Protein AF-D0LFF9-F1 (afdb_monomer)

Radius of gyration: 27.13 Å; Cα contacts (8 Å, |Δi|>4): 9; chains: 1; bounding box: 67×52×48 Å

Mean predicted aligned error: 18.94 Å

Structure (mmCIF, N/CA/C/O backbone):
data_AF-D0LFF9-F1
#
_entry.id   AF-D0LFF9-F1
#
loop_
_atom_site.group_PDB
_atom_site.id
_atom_site.type_symbol
_atom_site.label_atom_id
_atom_site.label_alt_id
_atom_site.label_comp_id
_atom_site.label_asym_id
_atom_site.label_entity_id
_atom_site.label_seq_id
_atom_site.pdbx_PDB_ins_code
_atom_site.Cartn_x
_atom_site.Cartn_y
_atom_site.Cartn_z
_atom_site.occupancy
_atom_site.B_iso_or_equiv
_atom_site.auth_seq_id
_atom_site.auth_comp_id
_atom_site.auth_asym_id
_atom_site.auth_atom_id
_atom_site.pdbx_PDB_model_num
ATOM 1 N N . MET A 1 1 ? 49.730 42.511 -8.250 1.00 35.50 1 MET A N 1
ATOM 2 C CA . MET A 1 1 ? 48.720 42.450 -9.324 1.00 35.50 1 MET A CA 1
ATOM 3 C C . MET A 1 1 ? 47.960 41.158 -9.109 1.00 35.50 1 MET A C 1
ATOM 5 O O . MET A 1 1 ? 48.581 40.111 -9.190 1.00 35.50 1 MET A O 1
ATOM 9 N N . THR A 1 2 ? 46.701 41.236 -8.688 1.00 40.62 2 THR A N 1
ATOM 10 C CA . THR A 1 2 ? 45.893 40.065 -8.317 1.00 40.62 2 THR A CA 1
ATOM 11 C C . THR A 1 2 ? 45.046 39.683 -9.522 1.00 40.62 2 THR A C 1
ATOM 13 O O . THR A 1 2 ? 44.308 40.519 -10.039 1.00 40.62 2 THR A O 1
ATOM 16 N N . GLU A 1 3 ? 45.219 38.463 -10.015 1.00 56.97 3 GLU A N 1
ATOM 17 C CA . GLU A 1 3 ? 44.497 37.936 -11.170 1.00 56.97 3 GLU A CA 1
ATOM 18 C C . GLU A 1 3 ? 43.069 37.531 -10.774 1.00 56.97 3 GLU A C 1
ATOM 20 O O . GLU A 1 3 ? 42.855 36.769 -9.832 1.00 56.97 3 GLU A O 1
ATOM 25 N N . ASN A 1 4 ? 42.080 38.091 -11.473 1.00 53.22 4 ASN A N 1
ATOM 26 C CA . ASN A 1 4 ? 40.673 37.733 -11.320 1.00 53.22 4 ASN A CA 1
ATOM 27 C C . ASN A 1 4 ? 40.415 36.443 -12.104 1.00 53.22 4 ASN A C 1
ATOM 29 O O . ASN A 1 4 ? 40.501 36.436 -13.331 1.00 53.22 4 ASN A O 1
ATOM 33 N N . ILE A 1 5 ? 40.094 35.355 -11.406 1.00 61.19 5 ILE A N 1
ATOM 34 C CA . ILE A 1 5 ? 39.651 34.110 -12.037 1.00 61.19 5 ILE A CA 1
ATOM 35 C C . ILE A 1 5 ? 38.173 34.279 -12.400 1.00 61.19 5 ILE A C 1
ATOM 37 O O . ILE A 1 5 ? 37.304 34.276 -11.528 1.00 61.19 5 ILE A O 1
ATOM 41 N N . ASP A 1 6 ? 37.902 34.456 -13.691 1.00 59.19 6 ASP A N 1
ATOM 42 C CA . ASP A 1 6 ? 36.552 34.526 -14.248 1.00 59.19 6 ASP A CA 1
ATOM 43 C C . ASP A 1 6 ? 35.811 33.185 -14.035 1.00 59.19 6 ASP A C 1
ATOM 45 O O . ASP A 1 6 ? 36.287 32.141 -14.493 1.00 59.19 6 ASP A O 1
ATOM 49 N N . PRO A 1 7 ? 34.623 33.160 -13.400 1.00 56.88 7 PRO A N 1
ATOM 50 C CA . PRO A 1 7 ? 33.868 31.927 -13.138 1.00 56.88 7 PRO A CA 1
ATOM 51 C C . PRO A 1 7 ? 33.238 31.301 -14.400 1.00 56.88 7 PRO A C 1
ATOM 53 O O . PRO A 1 7 ? 32.574 30.269 -14.315 1.00 56.88 7 PRO A O 1
ATOM 56 N N . ALA A 1 8 ? 33.418 31.916 -15.573 1.00 59.62 8 ALA A N 1
ATOM 57 C CA . ALA A 1 8 ? 32.791 31.507 -16.830 1.00 59.62 8 ALA A CA 1
ATOM 58 C C . ALA A 1 8 ? 33.524 30.370 -17.570 1.00 59.62 8 ALA A C 1
ATOM 60 O O . ALA A 1 8 ? 32.973 29.796 -18.512 1.00 59.62 8 ALA A O 1
ATOM 61 N N . VAL A 1 9 ? 34.744 30.006 -17.164 1.00 63.50 9 VAL A N 1
ATOM 62 C CA . VAL A 1 9 ? 35.514 28.949 -17.836 1.00 63.50 9 VAL A CA 1
ATOM 63 C C . VAL A 1 9 ? 35.237 27.605 -17.165 1.00 63.50 9 VAL A C 1
ATOM 65 O O . VAL A 1 9 ? 35.950 27.166 -16.267 1.00 63.50 9 VAL A O 1
ATOM 68 N N . SER A 1 10 ? 34.177 26.925 -17.607 1.00 62.31 10 SER A N 1
ATOM 69 C CA . SER A 1 10 ? 34.005 25.508 -17.272 1.00 62.31 10 SER A CA 1
ATOM 70 C C . SER A 1 10 ? 35.142 24.692 -17.905 1.00 62.31 10 SER A C 1
ATOM 72 O O . SER A 1 10 ? 35.402 24.861 -19.101 1.00 62.31 10 SER A O 1
ATOM 74 N N . PRO A 1 11 ? 35.817 23.799 -17.157 1.00 70.12 11 PRO A N 1
ATOM 75 C CA . PRO A 1 11 ? 36.840 22.932 -17.729 1.00 70.12 11 PRO A CA 1
ATOM 76 C C . PRO A 1 11 ? 36.246 22.069 -18.856 1.00 70.12 11 PRO A C 1
ATOM 78 O O . PRO A 1 11 ? 35.056 21.730 -18.810 1.00 70.12 11 PRO A O 1
ATOM 81 N N . PRO A 1 12 ? 37.043 21.695 -19.874 1.00 71.31 12 PRO A N 1
ATOM 82 C CA . PRO A 1 12 ? 36.555 20.893 -20.987 1.00 71.31 12 PRO A CA 1
ATOM 83 C C . PRO A 1 12 ? 35.971 19.574 -20.469 1.00 71.31 12 PRO A C 1
ATOM 85 O O . PRO A 1 12 ? 36.666 18.730 -19.904 1.00 71.31 12 PRO A O 1
ATOM 88 N N . SER A 1 13 ? 34.662 19.397 -20.654 1.00 73.62 13 SER A N 1
ATOM 89 C CA . SER A 1 13 ? 33.973 18.155 -20.316 1.00 73.62 13 SER A CA 1
ATOM 90 C C . SER A 1 13 ? 34.377 17.085 -21.328 1.00 73.62 13 SER A C 1
ATOM 92 O O . SER A 1 13 ? 33.984 17.144 -22.494 1.00 73.62 13 SER A O 1
ATOM 94 N N . ASN A 1 14 ? 35.164 16.098 -20.892 1.00 76.19 14 ASN A N 1
ATOM 95 C CA . ASN A 1 14 ? 35.464 14.919 -21.699 1.00 76.19 14 ASN A CA 1
ATOM 96 C C . ASN A 1 14 ? 34.207 14.040 -21.796 1.00 76.19 14 ASN A C 1
ATOM 98 O O . ASN A 1 14 ? 33.965 13.157 -20.969 1.00 76.19 14 ASN A O 1
ATOM 102 N N . ARG A 1 15 ? 33.362 14.326 -22.788 1.00 73.44 15 ARG A N 1
ATOM 103 C CA . ARG A 1 15 ? 32.165 13.537 -23.083 1.00 73.44 15 ARG A CA 1
ATOM 104 C C . ARG A 1 15 ? 32.562 12.300 -23.880 1.00 73.44 15 ARG A C 1
ATOM 106 O O . ARG A 1 15 ? 32.580 12.316 -25.106 1.00 73.44 15 ARG A O 1
ATOM 113 N N . VAL A 1 16 ? 32.848 11.211 -23.176 1.00 80.12 16 VAL A N 1
ATOM 114 C CA . VAL A 1 16 ? 33.034 9.900 -23.806 1.00 80.12 16 VAL A CA 1
ATOM 115 C C . VAL A 1 16 ? 31.662 9.299 -24.096 1.00 80.12 16 VAL A C 1
ATOM 117 O O . VAL A 1 16 ? 30.850 9.103 -23.191 1.00 80.12 16 VAL A O 1
ATOM 120 N N . ALA A 1 17 ? 31.393 9.000 -25.368 1.00 75.62 17 ALA A N 1
ATOM 121 C CA . ALA A 1 17 ? 30.187 8.280 -25.751 1.00 75.62 17 ALA A CA 1
ATOM 122 C C . ALA A 1 17 ? 30.181 6.889 -25.079 1.00 75.62 17 ALA A C 1
ATOM 124 O O . ALA A 1 17 ? 31.169 6.157 -25.195 1.00 75.62 17 ALA A O 1
ATOM 125 N N . PRO A 1 18 ? 29.094 6.487 -24.395 1.00 73.50 18 PRO A N 1
ATOM 126 C CA . PRO A 1 18 ? 29.021 5.167 -23.783 1.00 73.50 18 PRO A CA 1
ATOM 127 C C . PRO A 1 18 ? 29.169 4.074 -24.844 1.00 73.50 18 PRO A C 1
ATOM 129 O O . PRO A 1 18 ? 28.520 4.133 -25.894 1.00 73.50 18 PRO A O 1
ATOM 132 N N . LYS A 1 19 ? 29.979 3.043 -24.567 1.00 79.19 19 LYS A N 1
ATOM 133 C CA . LYS A 1 19 ? 30.004 1.831 -25.397 1.00 79.19 19 LYS A CA 1
ATOM 134 C C . LYS A 1 19 ? 28.601 1.222 -25.400 1.00 79.19 19 LYS A C 1
ATOM 136 O O . LYS A 1 19 ? 28.142 0.695 -24.390 1.00 79.19 19 LYS A O 1
ATOM 141 N N . ARG A 1 20 ? 27.913 1.300 -26.539 1.00 73.50 20 ARG A N 1
ATOM 142 C CA . ARG A 1 20 ? 26.596 0.686 -26.727 1.00 73.50 20 ARG A CA 1
ATOM 143 C C . ARG A 1 20 ? 26.773 -0.816 -26.923 1.00 73.50 20 ARG A C 1
ATOM 145 O O . ARG A 1 20 ? 27.022 -1.269 -28.038 1.00 73.50 20 ARG A O 1
ATOM 152 N N . LEU A 1 21 ? 26.664 -1.586 -25.843 1.00 76.62 21 LEU A N 1
ATOM 153 C CA . LEU A 1 21 ? 26.507 -3.034 -25.954 1.00 76.62 21 LEU A CA 1
ATOM 154 C C . LEU A 1 21 ? 25.156 -3.344 -26.611 1.00 76.62 21 LEU A C 1
ATOM 156 O O . LEU A 1 21 ? 24.122 -2.811 -26.212 1.00 76.62 21 LEU A O 1
ATOM 160 N N . ARG A 1 22 ? 25.168 -4.212 -27.628 1.00 83.69 22 ARG A N 1
ATOM 161 C CA . ARG A 1 22 ? 23.943 -4.790 -28.186 1.00 83.69 22 ARG A CA 1
ATOM 162 C C . ARG A 1 22 ? 23.486 -5.900 -27.243 1.00 83.69 22 ARG A C 1
ATOM 164 O O . ARG A 1 22 ? 24.099 -6.961 -27.216 1.00 83.69 22 ARG A O 1
ATOM 171 N N . VAL A 1 23 ? 22.443 -5.636 -26.464 1.00 86.12 23 VAL A N 1
ATOM 172 C CA . VAL A 1 23 ? 21.819 -6.610 -25.559 1.00 86.12 23 VAL A CA 1
ATOM 173 C C . VAL A 1 23 ? 20.375 -6.872 -25.988 1.00 86.12 23 VAL A C 1
ATOM 175 O O . VAL A 1 23 ? 19.728 -5.962 -26.515 1.00 86.12 23 VAL A O 1
ATOM 178 N N . PRO A 1 24 ? 19.858 -8.099 -25.808 1.00 88.75 24 PRO A N 1
ATOM 179 C CA . PRO A 1 24 ? 18.458 -8.389 -26.090 1.00 88.75 24 PRO A CA 1
ATOM 180 C C . PRO A 1 24 ? 17.553 -7.589 -25.143 1.00 88.75 24 PRO A C 1
ATOM 182 O O . PRO A 1 24 ? 17.886 -7.399 -23.976 1.00 88.75 24 PRO A O 1
ATOM 185 N N . LEU A 1 25 ? 16.383 -7.158 -25.628 1.00 80.62 25 LEU A N 1
ATOM 186 C CA . LEU A 1 25 ? 15.403 -6.386 -24.847 1.00 80.62 25 LEU A CA 1
ATOM 187 C C . LEU A 1 25 ? 15.017 -7.088 -23.533 1.00 80.62 25 LEU A C 1
ATOM 189 O O . LEU A 1 25 ? 14.884 -6.435 -22.506 1.00 80.62 25 LEU A O 1
ATOM 193 N N . ALA A 1 26 ? 14.919 -8.420 -23.553 1.00 87.44 26 ALA A N 1
ATOM 194 C CA . ALA A 1 26 ? 14.610 -9.234 -22.377 1.00 87.44 26 ALA A CA 1
ATOM 1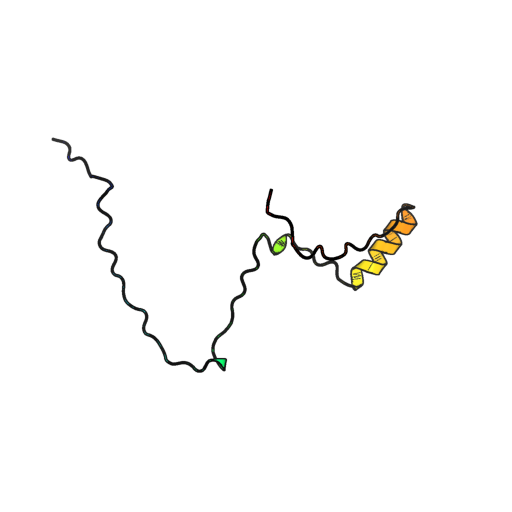95 C C . ALA A 1 26 ? 15.689 -9.192 -21.275 1.00 87.44 26 ALA A C 1
ATOM 197 O O . ALA A 1 26 ? 15.409 -9.563 -20.142 1.00 87.44 26 ALA A O 1
ATOM 198 N N . ALA A 1 27 ? 16.911 -8.749 -21.589 1.00 88.00 27 ALA A N 1
ATOM 199 C CA . ALA A 1 27 ? 17.991 -8.579 -20.615 1.00 88.00 27 ALA A CA 1
ATOM 200 C C . ALA A 1 27 ? 18.033 -7.166 -20.003 1.00 88.00 27 ALA A C 1
ATOM 202 O O . ALA A 1 27 ? 18.909 -6.874 -19.189 1.00 88.00 27 ALA A O 1
ATOM 203 N N . LEU A 1 28 ? 17.123 -6.272 -20.400 1.00 84.94 28 LEU A N 1
ATOM 204 C CA . LEU A 1 28 ? 17.016 -4.936 -19.825 1.00 84.94 28 LEU A CA 1
ATOM 205 C C . LEU A 1 28 ? 16.096 -4.964 -18.599 1.00 84.94 28 LEU A C 1
ATOM 207 O O . LEU A 1 28 ? 15.002 -5.518 -18.641 1.00 84.94 28 LEU A O 1
ATOM 211 N N . ALA A 1 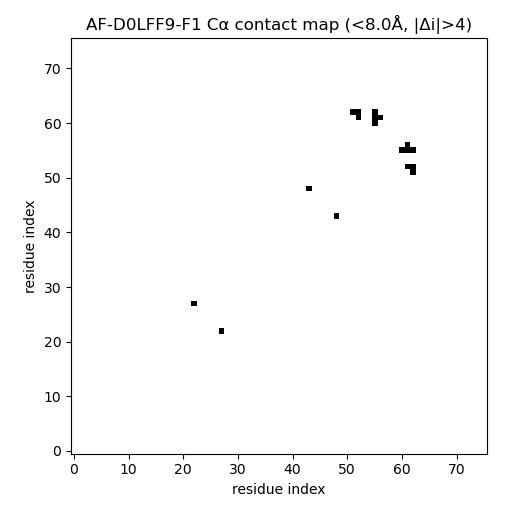29 ? 16.527 -4.322 -17.513 1.00 86.00 29 ALA A N 1
ATOM 212 C CA . ALA A 1 29 ? 15.697 -4.091 -16.336 1.00 86.00 29 ALA A CA 1
ATOM 213 C C . ALA A 1 29 ? 15.053 -2.700 -16.412 1.00 86.00 29 ALA A C 1
ATOM 215 O O . ALA A 1 29 ? 15.733 -1.707 -16.680 1.00 86.00 29 ALA A O 1
ATOM 216 N N . LEU A 1 30 ? 13.747 -2.617 -16.150 1.00 85.06 30 LEU A N 1
ATOM 217 C CA . LEU A 1 30 ? 13.028 -1.348 -16.086 1.00 85.06 30 LEU A CA 1
ATOM 218 C C . LEU A 1 30 ? 13.048 -0.819 -14.649 1.00 85.06 30 LEU A C 1
ATOM 220 O O . LEU A 1 30 ? 12.484 -1.426 -13.742 1.00 85.06 30 LEU A O 1
ATOM 224 N N . ILE A 1 31 ? 13.710 0.318 -14.438 1.00 82.31 31 ILE A N 1
ATOM 225 C CA . ILE A 1 31 ? 13.763 0.982 -13.133 1.00 82.31 31 ILE A CA 1
ATOM 226 C C . ILE A 1 31 ? 12.644 2.023 -13.087 1.00 82.31 31 ILE A C 1
ATOM 228 O O . ILE A 1 31 ? 12.748 3.078 -13.713 1.00 82.31 31 ILE A O 1
ATOM 232 N N . VAL A 1 32 ? 11.579 1.748 -12.332 1.00 80.38 32 VAL A N 1
ATOM 233 C CA . VAL A 1 32 ? 10.563 2.759 -12.012 1.00 80.38 32 VAL A CA 1
ATOM 234 C C . VAL A 1 32 ? 11.033 3.543 -10.795 1.00 80.38 32 VAL A C 1
ATOM 236 O O . VAL A 1 32 ? 11.289 2.964 -9.742 1.00 80.38 32 VAL A O 1
ATOM 239 N N . ARG A 1 33 ? 11.115 4.870 -10.917 1.00 77.25 33 ARG A N 1
ATOM 240 C CA . ARG A 1 33 ? 11.214 5.771 -9.765 1.00 77.25 33 ARG A CA 1
ATOM 241 C C . ARG A 1 33 ? 9.836 6.399 -9.546 1.00 77.25 33 ARG A C 1
ATOM 243 O O . ARG A 1 33 ? 9.484 7.307 -10.297 1.00 77.25 33 ARG A O 1
ATOM 250 N N . PRO A 1 34 ? 9.055 5.933 -8.557 1.00 73.31 34 PRO A N 1
ATOM 251 C CA . PRO A 1 34 ? 7.791 6.569 -8.222 1.00 73.31 34 PRO A CA 1
ATOM 252 C C . PRO A 1 34 ? 8.046 8.041 -7.869 1.00 73.31 34 PRO A C 1
ATOM 254 O O . PRO A 1 34 ? 8.975 8.319 -7.100 1.00 73.31 34 PRO A O 1
ATOM 257 N N . PRO A 1 35 ? 7.280 8.994 -8.424 1.00 72.88 35 PRO A N 1
ATOM 258 C CA . PRO A 1 35 ? 7.372 10.379 -7.988 1.00 72.88 35 PRO A CA 1
ATOM 259 C C . PRO A 1 35 ? 6.960 10.488 -6.510 1.00 72.88 35 PRO A C 1
ATOM 261 O O . PRO A 1 35 ? 6.025 9.826 -6.064 1.00 72.88 35 PRO A O 1
ATOM 264 N N . GLY A 1 36 ? 7.652 11.338 -5.748 1.00 79.12 36 GLY A N 1
ATOM 265 C CA . GLY A 1 36 ? 7.322 11.636 -4.350 1.00 79.12 36 GLY A CA 1
ATOM 266 C C . GLY A 1 36 ? 8.181 10.907 -3.311 1.00 79.12 36 GLY A C 1
ATOM 267 O O . GLY A 1 36 ? 9.337 10.564 -3.561 1.00 79.12 36 GLY A O 1
ATOM 268 N N . ARG A 1 37 ? 7.628 10.728 -2.103 1.00 69.81 37 ARG A N 1
ATOM 269 C CA . ARG A 1 37 ? 8.257 10.013 -0.979 1.00 69.81 37 ARG A CA 1
ATOM 270 C C . ARG A 1 37 ? 7.643 8.611 -0.875 1.00 69.81 37 ARG A C 1
ATOM 272 O O . ARG A 1 37 ? 6.680 8.453 -0.134 1.00 69.81 37 ARG A O 1
ATOM 279 N N . PRO A 1 38 ? 8.163 7.587 -1.573 1.00 64.94 38 PRO A N 1
ATOM 280 C CA . PRO A 1 38 ? 7.572 6.245 -1.553 1.00 64.94 38 PRO A CA 1
ATOM 281 C C . PRO A 1 38 ? 7.520 5.641 -0.143 1.00 64.94 38 PRO A C 1
ATOM 283 O O . PRO A 1 38 ? 6.558 4.968 0.192 1.00 64.94 38 PRO A O 1
ATOM 286 N N . ALA A 1 39 ? 8.484 5.969 0.723 1.00 65.81 39 ALA A N 1
ATOM 287 C CA . ALA A 1 39 ? 8.463 5.577 2.135 1.00 65.81 39 ALA A CA 1
ATOM 288 C C . ALA A 1 39 ? 7.347 6.252 2.962 1.00 65.81 39 ALA A C 1
ATOM 290 O O . ALA A 1 39 ? 7.0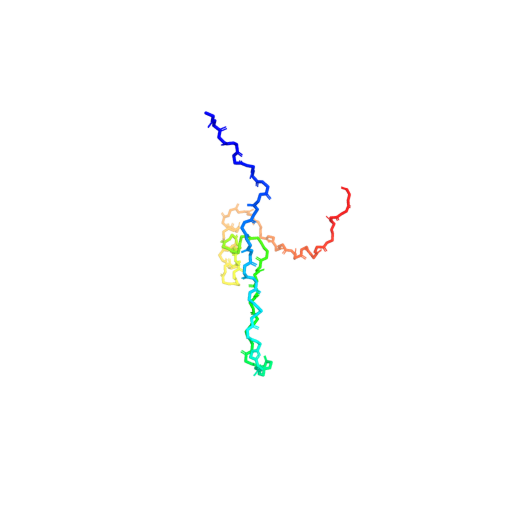49 5.802 4.062 1.00 65.81 39 ALA A O 1
ATOM 291 N N . ALA A 1 40 ? 6.737 7.329 2.455 1.00 64.56 40 ALA A N 1
ATOM 292 C CA . ALA A 1 40 ? 5.572 7.962 3.072 1.00 64.56 40 ALA A CA 1
ATOM 293 C C . ALA A 1 40 ? 4.251 7.294 2.653 1.00 64.56 40 ALA A C 1
ATOM 295 O O . ALA A 1 40 ? 3.212 7.589 3.237 1.00 64.56 40 ALA A O 1
ATOM 296 N N . ILE A 1 41 ? 4.274 6.402 1.657 1.00 60.44 41 ILE A N 1
ATOM 297 C CA . ILE A 1 41 ? 3.106 5.629 1.243 1.00 60.44 41 ILE A CA 1
ATOM 298 C C . ILE A 1 41 ? 3.089 4.348 2.077 1.00 60.44 41 ILE A C 1
ATOM 300 O O . ILE A 1 41 ? 3.771 3.373 1.767 1.00 60.44 41 ILE A O 1
ATOM 304 N N . ARG A 1 42 ? 2.305 4.351 3.157 1.00 59.72 42 ARG A N 1
ATOM 305 C CA . ARG A 1 42 ? 1.924 3.126 3.865 1.00 59.72 42 ARG A CA 1
ATOM 306 C C . ARG A 1 42 ? 0.716 2.555 3.126 1.00 59.72 42 ARG A C 1
ATOM 308 O O . ARG A 1 42 ? -0.365 3.132 3.174 1.00 59.72 42 ARG A O 1
ATOM 315 N N . ALA A 1 43 ? 0.919 1.487 2.360 1.00 60.50 43 ALA A N 1
ATOM 316 C CA . ALA A 1 43 ? -0.196 0.780 1.751 1.00 60.50 43 ALA A CA 1
ATOM 317 C C . ALA A 1 43 ? -0.978 0.099 2.877 1.00 60.50 43 ALA A C 1
ATOM 319 O O . ALA A 1 43 ? -0.443 -0.811 3.502 1.00 60.50 43 ALA A O 1
ATOM 320 N N . PHE A 1 44 ? -2.206 0.556 3.135 1.00 58.19 44 PHE A N 1
ATOM 321 C CA . PHE A 1 44 ? -3.133 -0.184 3.980 1.00 58.19 44 PHE A CA 1
ATOM 322 C C . PHE A 1 44 ? -3.458 -1.489 3.258 1.00 58.19 44 PHE A C 1
ATOM 324 O O . PHE A 1 44 ? -4.132 -1.512 2.225 1.00 58.19 44 PHE A O 1
ATOM 331 N N . THR A 1 45 ? -2.873 -2.571 3.743 1.00 63.19 45 THR A N 1
ATOM 332 C CA . THR A 1 45 ? -3.088 -3.912 3.221 1.00 63.19 45 THR A CA 1
ATOM 333 C C . THR A 1 45 ? -4.482 -4.393 3.609 1.00 63.19 45 THR A C 1
ATOM 335 O O . THR A 1 45 ? -5.066 -3.945 4.594 1.00 63.19 45 THR A O 1
ATOM 338 N N . ALA A 1 46 ? -5.027 -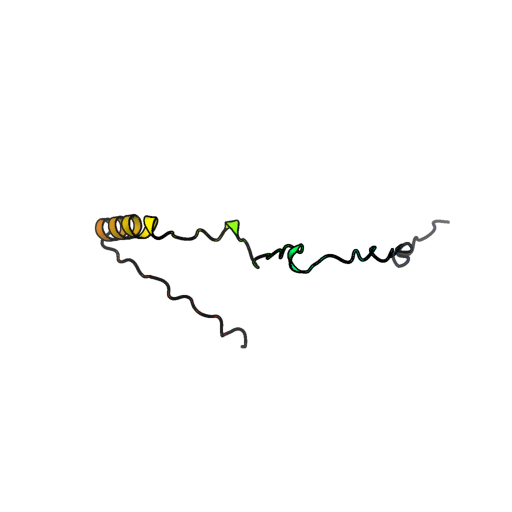5.357 2.865 1.00 65.62 46 ALA A N 1
ATOM 339 C CA . ALA A 1 46 ? -6.330 -5.946 3.183 1.00 65.62 46 ALA A CA 1
ATOM 340 C C . ALA A 1 46 ? -6.407 -6.518 4.618 1.00 65.62 46 ALA A C 1
ATOM 342 O O . ALA A 1 46 ? -7.497 -6.610 5.17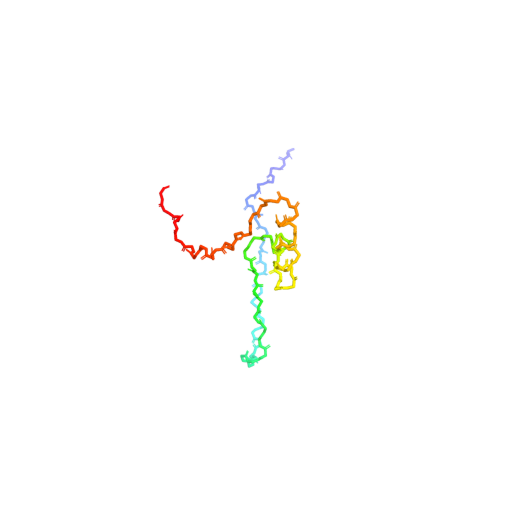7 1.00 65.62 46 ALA A O 1
ATOM 343 N N . ALA A 1 47 ? -5.261 -6.857 5.224 1.00 64.88 47 ALA A N 1
ATOM 344 C CA . ALA A 1 47 ? -5.169 -7.312 6.608 1.00 64.88 47 ALA A CA 1
ATOM 345 C C . ALA A 1 47 ? -5.535 -6.217 7.630 1.00 64.88 47 ALA A C 1
ATOM 347 O O . ALA A 1 47 ? -6.131 -6.516 8.661 1.00 64.88 47 ALA A O 1
ATOM 348 N N . GLU A 1 48 ? -5.261 -4.947 7.325 1.00 71.31 48 GLU A N 1
ATOM 349 C CA . GLU A 1 48 ? -5.486 -3.816 8.237 1.00 71.31 48 GLU A CA 1
ATOM 350 C C . GLU A 1 48 ? -6.942 -3.307 8.200 1.00 71.31 48 GLU A C 1
ATOM 352 O O . GLU A 1 48 ? -7.360 -2.534 9.060 1.00 71.31 48 GLU A O 1
ATOM 357 N N . ALA A 1 49 ? -7.761 -3.780 7.250 1.00 80.69 49 ALA A N 1
ATOM 358 C CA . ALA A 1 49 ? -9.175 -3.406 7.150 1.00 80.69 49 ALA A CA 1
ATOM 359 C C . ALA A 1 49 ? -10.007 -3.914 8.340 1.00 80.69 49 ALA A C 1
ATOM 361 O O . ALA A 1 49 ? -10.947 -3.249 8.776 1.00 80.69 49 ALA A O 1
ATOM 362 N N . THR A 1 50 ? -9.674 -5.093 8.867 1.00 81.56 50 THR A N 1
ATOM 363 C CA . THR A 1 50 ? -10.357 -5.666 10.035 1.00 81.56 50 THR A CA 1
ATOM 364 C C . THR A 1 50 ? -10.053 -4.860 11.295 1.00 81.56 50 THR A C 1
ATOM 366 O O . THR A 1 50 ? -10.969 -4.520 12.039 1.00 81.56 50 THR A O 1
ATOM 369 N N . GLU A 1 51 ? -8.789 -4.487 11.496 1.00 81.75 51 GLU A N 1
ATOM 370 C CA . GLU A 1 51 ? -8.356 -3.671 12.635 1.00 81.75 51 GLU A CA 1
ATOM 371 C C . GLU A 1 51 ? -8.950 -2.258 12.581 1.00 81.75 51 GLU A C 1
ATOM 373 O O . GLU A 1 51 ? -9.446 -1.755 13.589 1.00 81.75 51 GLU A O 1
ATOM 378 N N . ALA A 1 52 ? -8.991 -1.645 11.394 1.00 82.62 52 ALA A N 1
ATOM 379 C CA . ALA A 1 52 ? -9.613 -0.338 11.199 1.00 82.62 52 ALA A CA 1
ATOM 380 C C . ALA A 1 52 ? -11.114 -0.348 11.544 1.00 82.62 52 ALA A C 1
ATOM 382 O O . ALA A 1 52 ? -11.601 0.574 12.199 1.00 82.62 52 ALA A O 1
ATOM 383 N N . ARG A 1 53 ? -11.846 -1.403 11.152 1.00 87.19 53 ARG A N 1
ATOM 384 C CA . ARG A 1 53 ? -13.266 -1.565 11.511 1.00 87.19 53 ARG A CA 1
ATOM 385 C C . ARG A 1 53 ? -13.458 -1.746 13.014 1.00 87.19 53 ARG A C 1
ATOM 387 O O . ARG A 1 53 ? -14.319 -1.083 13.581 1.00 87.19 53 ARG A O 1
ATOM 394 N N . ALA A 1 54 ? -12.637 -2.582 13.649 1.00 87.75 54 ALA A N 1
ATOM 395 C CA . ALA A 1 54 ? -12.703 -2.809 15.092 1.00 87.75 54 ALA A CA 1
ATOM 396 C C . ALA A 1 54 ? -12.451 -1.516 15.888 1.00 87.75 54 ALA A C 1
ATOM 398 O O . ALA A 1 54 ? -13.157 -1.225 16.852 1.00 87.75 54 ALA A O 1
ATOM 399 N N . TYR A 1 55 ? -11.482 -0.703 15.459 1.00 83.19 55 TYR A N 1
ATOM 400 C CA . TYR A 1 55 ? -11.217 0.598 16.072 1.00 83.19 55 TYR A CA 1
ATOM 401 C C . TYR A 1 55 ? -12.381 1.584 15.888 1.00 83.19 55 TYR A C 1
ATOM 403 O O . TYR A 1 55 ? -12.754 2.285 16.831 1.00 83.19 55 TYR A O 1
ATOM 411 N N . ALA A 1 56 ? -12.973 1.633 14.691 1.00 91.31 56 ALA A N 1
ATOM 412 C CA . ALA A 1 56 ? -14.108 2.506 14.411 1.00 91.31 56 ALA A CA 1
ATOM 413 C C . ALA A 1 56 ? -15.324 2.141 15.278 1.00 91.31 56 ALA A C 1
ATOM 415 O O . ALA A 1 56 ? -15.895 3.015 15.925 1.00 91.31 56 ALA A O 1
ATOM 416 N N . GLU A 1 57 ? -15.653 0.853 15.390 1.00 93.19 57 GLU A N 1
ATOM 417 C CA . GLU A 1 57 ? -16.721 0.368 16.273 1.00 93.19 57 GLU A CA 1
ATOM 418 C C . GLU A 1 57 ? -16.460 0.738 17.742 1.00 93.19 57 GLU A C 1
ATOM 420 O O . GLU A 1 57 ? -17.337 1.288 18.408 1.00 93.19 57 GLU A O 1
ATOM 425 N N . ALA A 1 58 ? -15.229 0.539 18.225 1.00 93.50 58 ALA A N 1
ATOM 426 C CA . ALA A 1 58 ? -14.844 0.870 19.598 1.00 93.50 58 ALA A CA 1
ATOM 427 C C . ALA A 1 58 ? -14.929 2.373 19.925 1.00 93.50 58 ALA A C 1
ATOM 429 O O . ALA A 1 58 ? -15.061 2.748 21.090 1.00 93.50 58 ALA A O 1
ATOM 430 N N . THR A 1 59 ? -14.840 3.238 18.914 1.00 92.31 59 THR A N 1
ATOM 431 C CA . THR A 1 59 ? -14.850 4.702 19.068 1.00 92.31 59 THR A CA 1
ATOM 432 C C . THR A 1 59 ? -16.161 5.351 18.619 1.00 92.31 59 THR A C 1
ATOM 434 O O . THR A 1 59 ? -16.293 6.572 18.704 1.00 92.31 59 THR A O 1
ATOM 437 N N . GLY A 1 60 ? -17.140 4.560 18.163 1.00 93.12 60 GLY A N 1
ATOM 438 C CA . GLY A 1 60 ? -18.387 5.069 17.584 1.00 93.12 60 GLY A CA 1
ATOM 439 C C . GLY A 1 60 ? -18.190 5.804 16.251 1.00 93.12 60 GLY A C 1
ATOM 440 O O . GLY A 1 60 ? -19.019 6.629 15.872 1.00 93.12 60 GLY A O 1
ATOM 441 N N . ALA A 1 61 ? -17.081 5.539 15.560 1.00 93.31 61 ALA A N 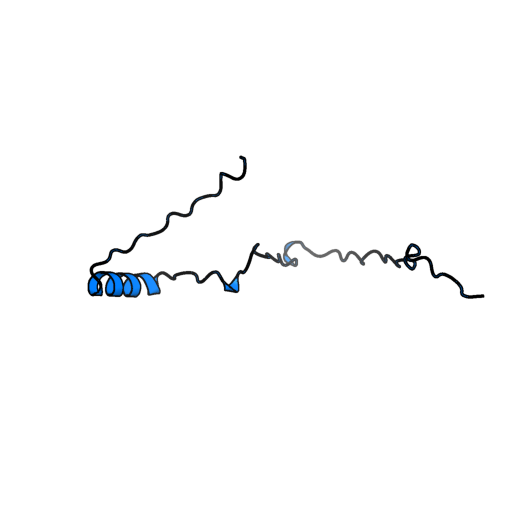1
ATOM 442 C CA . ALA A 1 61 ? -16.740 6.106 14.264 1.00 93.31 61 ALA A CA 1
ATOM 443 C C . ALA A 1 61 ? -17.111 5.151 13.114 1.00 93.31 61 ALA A C 1
ATOM 445 O O . ALA A 1 61 ? -17.609 4.043 13.314 1.00 93.31 61 ALA A O 1
ATOM 446 N N . THR A 1 62 ? -16.854 5.580 11.878 1.00 87.94 62 THR A N 1
ATOM 447 C CA . THR A 1 62 ? -17.082 4.784 10.663 1.00 87.94 62 THR A CA 1
ATOM 448 C C . THR A 1 62 ? -15.827 4.771 9.793 1.00 87.94 62 THR A C 1
ATOM 450 O O . THR A 1 62 ? -15.009 5.688 9.859 1.00 87.94 62 THR A O 1
ATOM 453 N N . VAL A 1 63 ? -15.644 3.706 9.007 1.00 87.25 63 VAL A N 1
ATOM 454 C CA . VAL A 1 63 ? -14.512 3.572 8.077 1.00 87.25 63 VAL A CA 1
ATOM 455 C C . VAL A 1 63 ? -14.958 4.015 6.687 1.00 87.25 63 VAL A C 1
ATOM 457 O O . VAL A 1 63 ? -15.857 3.406 6.111 1.00 87.25 63 VAL A O 1
ATOM 460 N N . GLU A 1 64 ? -14.303 5.035 6.136 1.00 84.56 64 GLU A N 1
ATOM 461 C CA . GLU A 1 64 ? -14.478 5.474 4.749 1.00 84.56 64 GLU A CA 1
ATOM 462 C C . GLU A 1 64 ? -13.337 4.929 3.883 1.00 84.56 64 GLU A C 1
ATOM 464 O O . GLU A 1 64 ? -12.158 5.071 4.218 1.00 84.56 64 GLU A O 1
ATOM 469 N N . GLN A 1 65 ? -13.679 4.299 2.758 1.00 79.56 65 GLN A N 1
ATOM 470 C CA . GLN A 1 65 ? -12.692 3.889 1.769 1.00 79.56 65 GLN A CA 1
ATOM 471 C C . GLN A 1 65 ? -12.510 5.019 0.760 1.00 79.56 65 GLN A C 1
ATOM 473 O O . GLN A 1 65 ? -13.424 5.342 0.012 1.00 79.56 65 GLN A O 1
ATOM 478 N N . LEU A 1 66 ? -11.318 5.614 0.736 1.00 71.38 66 LEU A N 1
ATOM 479 C CA . LEU A 1 66 ? -11.013 6.668 -0.223 1.00 71.38 66 LEU A CA 1
ATOM 480 C C . LEU A 1 66 ? -10.911 6.062 -1.627 1.00 71.38 66 LEU A C 1
ATOM 482 O O . LEU A 1 66 ? -9.949 5.358 -1.948 1.00 71.38 66 LEU A O 1
ATOM 486 N N . GLU A 1 67 ? -11.906 6.348 -2.462 1.00 72.38 67 GLU A N 1
ATOM 487 C CA . GLU A 1 67 ? -11.869 6.091 -3.900 1.00 72.38 67 GLU A CA 1
ATOM 488 C C . GLU A 1 67 ? -10.598 6.750 -4.469 1.00 72.38 67 GLU A C 1
ATOM 490 O O . GLU A 1 67 ? -10.315 7.922 -4.191 1.00 72.38 67 GLU A O 1
ATOM 495 N N . HIS A 1 68 ? -9.810 6.040 -5.281 1.00 56.09 68 HIS A N 1
ATOM 496 C CA . HIS A 1 68 ? -8.671 6.662 -5.955 1.00 56.09 68 HIS A CA 1
ATOM 497 C C . HIS A 1 68 ? -9.169 7.826 -6.827 1.00 56.09 68 HIS A C 1
ATOM 499 O O . HIS A 1 68 ? -9.722 7.603 -7.906 1.00 56.09 68 HIS A O 1
ATOM 505 N N . ARG A 1 69 ? -8.926 9.075 -6.398 1.00 54.78 69 ARG A N 1
ATOM 506 C CA . ARG A 1 69 ? -9.080 10.262 -7.248 1.00 54.78 69 ARG A CA 1
ATOM 507 C C . ARG A 1 69 ? -8.092 10.121 -8.401 1.00 54.78 69 ARG A C 1
ATOM 509 O O . ARG A 1 69 ? -6.913 10.450 -8.275 1.00 54.78 69 ARG A O 1
ATOM 516 N N . THR A 1 70 ? -8.554 9.572 -9.519 1.00 57.97 70 THR A N 1
ATOM 517 C CA . THR A 1 70 ? -7.792 9.581 -10.763 1.00 57.97 70 THR A CA 1
ATOM 518 C C . THR A 1 70 ? -7.582 11.043 -11.134 1.00 57.97 70 THR A C 1
ATOM 520 O O . THR A 1 70 ? -8.522 11.830 -11.219 1.00 57.97 70 THR A O 1
ATOM 523 N N . GLY A 1 71 ? -6.315 11.444 -11.206 1.00 55.84 71 GLY A N 1
ATOM 524 C CA . GLY A 1 71 ? -5.930 12.839 -11.332 1.00 55.84 71 GLY A CA 1
ATOM 525 C C . GLY A 1 71 ? -6.543 13.492 -12.565 1.00 55.84 71 GLY A C 1
ATOM 526 O O . GLY A 1 71 ? -6.164 13.191 -13.694 1.00 55.84 71 GLY A O 1
ATOM 527 N N . ARG A 1 72 ? -7.432 14.451 -12.334 1.00 54.09 72 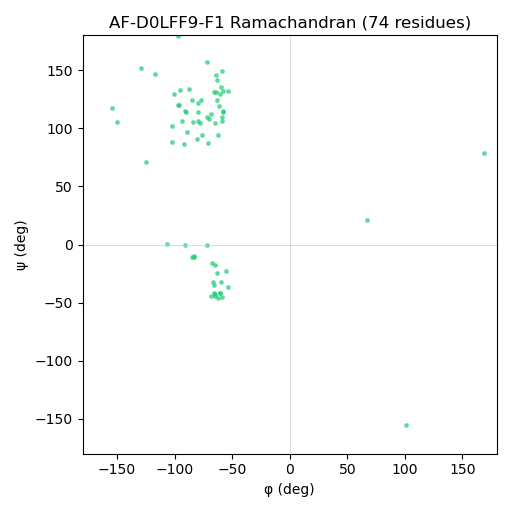ARG A N 1
ATOM 528 C CA . ARG A 1 72 ? -7.629 15.596 -13.214 1.00 54.09 72 ARG A CA 1
ATOM 529 C C . ARG A 1 72 ? -8.098 16.748 -12.336 1.00 54.09 72 ARG A C 1
ATOM 531 O O . ARG A 1 72 ? -9.161 16.663 -11.741 1.00 54.09 72 ARG A O 1
ATOM 538 N N . ASP A 1 73 ? -7.180 17.679 -12.103 1.00 50.94 73 ASP A N 1
ATOM 539 C CA . ASP A 1 73 ? -7.412 19.121 -11.954 1.00 50.94 73 ASP A CA 1
ATOM 540 C C . ASP A 1 73 ? -6.122 19.758 -11.429 1.00 50.94 73 ASP A C 1
ATOM 542 O O . ASP A 1 73 ? -5.933 20.025 -10.247 1.00 50.94 73 ASP A O 1
ATOM 546 N N . VAL A 1 74 ? -5.193 19.948 -12.364 1.00 53.03 74 VAL A N 1
ATOM 547 C CA . VAL A 1 74 ? -4.132 20.957 -12.293 1.00 53.03 74 VAL A CA 1
ATOM 548 C C . VAL A 1 74 ? -4.255 21.790 -13.560 1.00 53.03 74 VAL A C 1
ATOM 550 O O . VAL A 1 74 ? -3.485 21.646 -14.505 1.00 53.03 74 VAL A O 1
ATOM 553 N N . THR A 1 75 ? -5.305 22.603 -13.628 1.00 47.28 75 THR A N 1
ATOM 554 C CA . THR A 1 75 ? -5.357 23.806 -14.466 1.00 47.28 75 THR A CA 1
ATOM 555 C C . THR A 1 75 ? -6.352 24.767 -13.821 1.00 47.28 75 THR A C 1
ATOM 557 O O . THR A 1 75 ? -7.522 24.424 -13.669 1.00 47.28 75 THR A O 1
ATOM 560 N N . GLY A 1 76 ? -5.856 25.930 -13.409 1.00 45.69 76 GLY A N 1
ATOM 561 C CA . G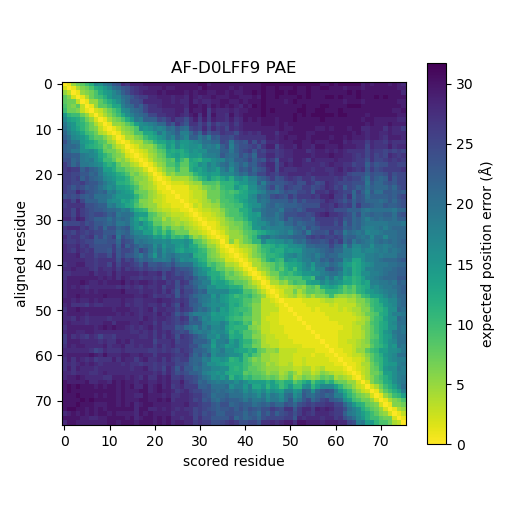LY A 1 76 ? -6.581 26.996 -12.724 1.00 45.69 76 GLY A CA 1
ATOM 562 C C . GLY A 1 76 ? -5.589 27.943 -12.084 1.00 45.69 76 GLY A C 1
ATOM 563 O O . GLY A 1 76 ? -5.276 27.711 -10.899 1.00 45.69 76 GLY A O 1
#

Foldseek 3Di:
DDDDDDPPDDDDPPDDDDDDDDDDPVPDDDDDDDPDDVVVDDPCDPVCVVVVCVVCVVVVHDDDDDDPPPDDDPDD

Secondary structure (DSSP, 8-state):
------TT-------PPP------GGG-------SS-GGG-----TTHHHHHHHHHHHHT----------------

Organism: Gordonia bronchialis (strain ATCC 25592 / DSM 43247 / BCRC 13721 / JCM 3198 / KCTC 3076 / NBRC 16047 / NCTC 10667) (NCBI:txid526226)

Solvent-accessible surface area (backbone atoms only — not comparable to full-atom values): 5751 Å² total; per-residue (Å²): 136,86,82,82,81,68,90,80,73,7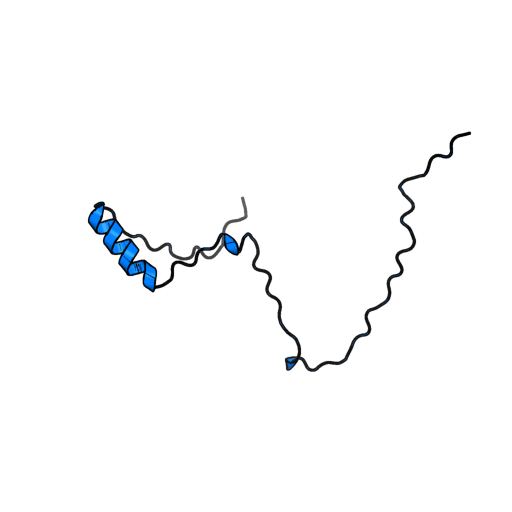4,76,89,75,84,80,74,79,76,85,80,76,92,69,62,75,90,76,60,82,86,84,83,77,76,87,78,62,68,90,74,60,76,77,83,48,83,77,49,54,59,57,51,47,54,51,20,61,76,69,77,51,78,84,81,82,82,72,83,77,75,89,80,85,90,82,135

pLDDT: mean 72.07, std 13.82, range [35.5, 93.5]

Sequence (76 aa):
MTENIDPAVSPPSNRVAPKRLRVPLAALALIVRPPGRPAAIRAFTAAEATEARAYAEATGATVEQLEHRTGRDVTG